Protein AF-X1L637-F1 (afdb_monomer)

pLDDT: mean 92.62, std 9.68, range [42.81, 97.38]

InterPro domains:
  IPR017896 4Fe-4S ferredoxin-type, iron-sulphur binding domain [PS51379] (6-36)

Mean predicted aligned error: 4.03 Å

Organism: NCBI:txid412755

Sequence (79 aa):
MLNNLRAILVDLDRCVQCHACEIACKQENELPEGEQWIRLVTIGPEEVGSKLCADYYPVIDGGCYFCEHRVSQGLEPFC

Solvent-accessible surface area (backbone atoms only — not comparable to full-atom values): 5228 Å² total; per-residue (Å²): 132,86,78,87,80,82,82,89,87,79,68,55,94,75,52,79,80,79,57,56,51,39,53,39,45,32,61,79,64,65,50,56,91,97,56,71,46,40,43,79,42,77,46,69,77,42,76,59,88,94,40,8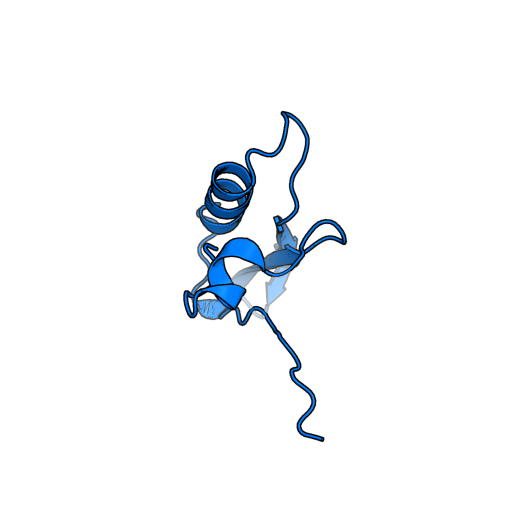2,43,68,48,54,48,74,48,71,49,90,77,62,67,70,47,48,85,36,40,79,73,76,41,73,57,84,91

Radius of gyration: 15.29 Å; Cα contacts (8 Å, |Δi|>4): 86; chains: 1; bounding box: 36×35×38 Å

Foldseek 3Di:
DPPPDDDDDDDFVPDPPPCPVQVQVCVLVVPDPPDTQWDWDKDDQDDDPNDRDITTDTDGHPVDPQPCVQVVVVHHRRD

Secondary structure (DSSP, 8-state):
-----------GGG-----HHHHHHHHHTTPPTT--SEEEEEEEEEEETTEEEEEEEEEE-TT--TTHHHHTTTPPP--

Nearest PDB structures (foldseek):
  2vpw-assembly1_B  TM=7.479E-01  e=3.428E-02  Thermus thermophilus HB27

Structure (mmCIF, N/CA/C/O backbone):
data_AF-X1L637-F1
#
_entry.id   AF-X1L637-F1
#
loop_
_atom_site.group_PDB
_atom_site.id
_atom_site.type_symbol
_atom_site.label_atom_id
_atom_site.label_alt_id
_atom_site.label_comp_id
_atom_site.label_asym_id
_atom_site.label_entity_id
_atom_site.label_seq_id
_atom_site.pdbx_PDB_ins_code
_atom_site.Cartn_x
_atom_site.Cartn_y
_atom_site.Cartn_z
_atom_site.occupancy
_atom_site.B_iso_or_equiv
_atom_site.auth_seq_id
_atom_site.auth_comp_id
_atom_site.auth_asym_id
_atom_site.auth_atom_id
_atom_site.pdbx_PDB_model_num
ATOM 1 N N . MET A 1 1 ? -16.620 -23.647 12.966 1.00 42.81 1 MET A N 1
ATOM 2 C CA . MET A 1 1 ? -16.190 -22.243 13.099 1.00 42.81 1 MET A CA 1
ATOM 3 C C . MET A 1 1 ? -15.682 -21.818 11.737 1.00 42.81 1 MET A C 1
ATOM 5 O O . MET A 1 1 ? -14.708 -22.398 11.280 1.00 42.81 1 MET A O 1
ATOM 9 N N . LEU A 1 2 ? -16.398 -20.942 11.032 1.00 49.41 2 LEU A N 1
ATOM 10 C CA . LEU A 1 2 ? -15.867 -20.352 9.804 1.00 49.41 2 LEU A CA 1
ATOM 11 C C . LEU A 1 2 ? -14.826 -19.321 10.243 1.00 49.41 2 LEU A C 1
ATOM 13 O O . LEU A 1 2 ? -15.159 -18.381 10.959 1.00 49.41 2 LEU A O 1
ATOM 17 N N . ASN A 1 3 ? -13.561 -19.559 9.907 1.00 51.75 3 ASN A N 1
ATOM 18 C CA . ASN A 1 3 ? -12.501 -18.585 10.129 1.00 51.75 3 ASN A CA 1
ATOM 19 C C . ASN A 1 3 ? -12.821 -17.334 9.299 1.00 51.75 3 ASN A C 1
ATOM 21 O O . ASN A 1 3 ? -12.835 -17.409 8.072 1.00 51.75 3 ASN A O 1
ATOM 25 N N . ASN A 1 4 ? -13.055 -16.196 9.956 1.00 71.94 4 ASN A N 1
ATOM 26 C CA . ASN A 1 4 ? -13.171 -14.887 9.304 1.00 71.94 4 ASN A CA 1
ATOM 27 C C . ASN A 1 4 ? -11.777 -14.388 8.900 1.00 71.94 4 ASN A C 1
ATOM 29 O O . ASN A 1 4 ? 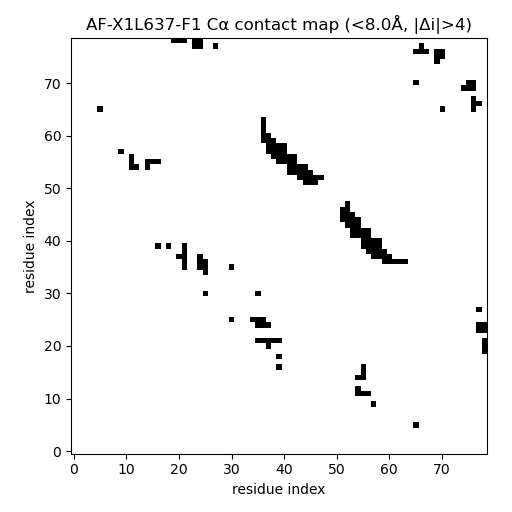-11.220 -13.476 9.509 1.00 71.94 4 ASN A O 1
ATOM 33 N N . LEU A 1 5 ? -11.183 -15.030 7.897 1.00 78.25 5 LEU A N 1
ATOM 34 C CA . LEU A 1 5 ? -9.928 -14.576 7.314 1.00 78.25 5 LEU A CA 1
ATOM 35 C C . LEU A 1 5 ? -10.225 -13.357 6.432 1.00 78.25 5 LEU A C 1
ATOM 37 O O . LEU A 1 5 ? -10.989 -13.452 5.474 1.00 78.25 5 LEU A O 1
ATOM 41 N N . ARG A 1 6 ? -9.663 -12.204 6.799 1.00 85.12 6 ARG A N 1
ATOM 42 C CA . ARG A 1 6 ? -9.784 -10.936 6.067 1.00 85.12 6 ARG A CA 1
ATOM 43 C C . ARG A 1 6 ? -8.510 -10.709 5.259 1.00 85.12 6 ARG A C 1
ATOM 45 O O . ARG A 1 6 ? -7.418 -10.941 5.773 1.00 85.12 6 ARG A O 1
ATOM 52 N N . ALA A 1 7 ? -8.651 -10.280 4.011 1.00 89.19 7 ALA A N 1
ATOM 53 C CA . ALA A 1 7 ? -7.533 -10.038 3.106 1.00 89.19 7 ALA A CA 1
ATOM 54 C C . ALA A 1 7 ? -7.824 -8.834 2.205 1.00 89.19 7 ALA A C 1
ATOM 56 O O . ALA A 1 7 ? -8.976 -8.595 1.847 1.00 89.19 7 ALA A O 1
ATOM 57 N N . ILE A 1 8 ? -6.773 -8.100 1.838 1.00 90.50 8 ILE A N 1
ATOM 58 C CA . ILE A 1 8 ? -6.820 -7.085 0.782 1.00 90.50 8 ILE A CA 1
ATOM 59 C C . ILE A 1 8 ? -6.358 -7.768 -0.505 1.00 90.50 8 ILE A C 1
ATOM 61 O O . ILE A 1 8 ? -5.272 -8.347 -0.541 1.00 90.50 8 ILE A O 1
ATOM 65 N N . LEU A 1 9 ? -7.197 -7.740 -1.539 1.00 92.19 9 LEU A N 1
ATOM 66 C CA . LEU A 1 9 ? -6.896 -8.320 -2.845 1.00 92.19 9 LEU A CA 1
ATOM 67 C C . LEU A 1 9 ? -6.507 -7.206 -3.813 1.00 92.19 9 LEU A C 1
ATOM 69 O O . LEU A 1 9 ? -7.248 -6.239 -3.969 1.00 92.19 9 LEU A O 1
ATOM 73 N N . VAL A 1 10 ? -5.367 -7.366 -4.481 1.00 94.00 10 VAL A N 1
ATOM 74 C CA . VAL A 1 10 ? -4.849 -6.379 -5.430 1.00 94.00 10 VAL A CA 1
ATOM 75 C C . VAL A 1 10 ? -4.523 -7.064 -6.746 1.00 94.00 10 VAL A C 1
ATOM 77 O O . VAL A 1 10 ? -3.810 -8.064 -6.774 1.00 94.00 10 VAL A O 1
ATOM 80 N N . ASP A 1 11 ? -5.048 -6.501 -7.829 1.00 95.69 11 ASP A N 1
ATOM 81 C CA . ASP A 1 11 ? -4.702 -6.874 -9.197 1.00 95.69 11 ASP A CA 1
ATOM 82 C C . ASP A 1 11 ? -3.494 -6.041 -9.653 1.00 95.69 11 ASP A C 1
ATOM 84 O O . ASP A 1 11 ? -3.608 -4.838 -9.907 1.00 95.69 11 ASP A O 1
ATOM 88 N N . LEU A 1 12 ? -2.321 -6.677 -9.692 1.00 94.75 12 LEU A N 1
ATOM 89 C CA . LEU A 1 12 ? -1.052 -6.014 -9.996 1.00 94.75 12 LEU A CA 1
ATOM 90 C C . LEU A 1 12 ? -0.941 -5.613 -11.470 1.00 94.75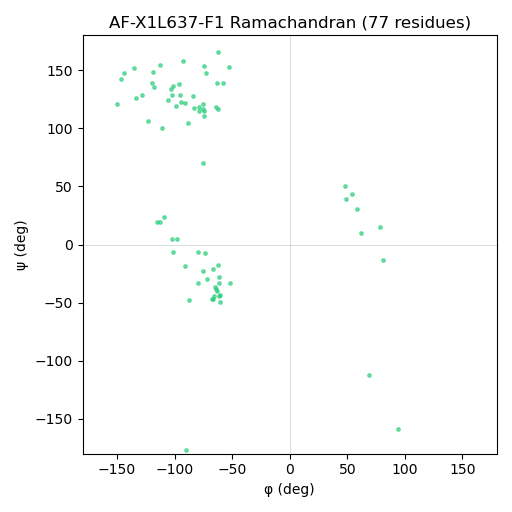 12 LEU A C 1
ATOM 92 O O . LEU A 1 12 ? -0.371 -4.563 -11.753 1.00 94.75 12 LEU A O 1
ATOM 9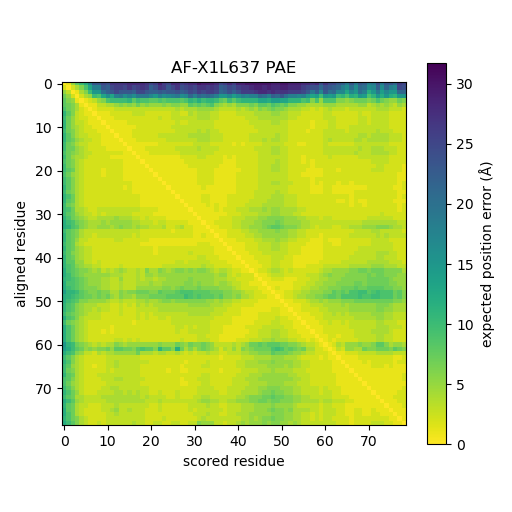6 N N . ASP A 1 13 ? -1.581 -6.352 -12.383 1.00 93.88 13 ASP A N 1
ATOM 97 C CA . ASP A 1 13 ? -1.585 -6.041 -13.820 1.00 93.88 13 ASP A CA 1
ATOM 98 C C . ASP A 1 13 ? -2.336 -4.731 -14.122 1.00 93.88 13 ASP A C 1
ATOM 100 O O . ASP A 1 13 ? -2.145 -4.102 -15.166 1.00 93.88 13 ASP A O 1
ATOM 104 N N . ARG A 1 14 ? -3.211 -4.302 -13.202 1.00 94.62 14 ARG A N 1
ATOM 105 C CA . ARG A 1 14 ? -3.984 -3.054 -13.294 1.00 94.62 14 ARG A CA 1
ATOM 106 C C . ARG A 1 14 ? -3.419 -1.923 -12.440 1.00 94.62 14 ARG A C 1
ATOM 108 O O . ARG A 1 14 ? -3.932 -0.804 -12.509 1.00 94.62 14 ARG A O 1
ATOM 115 N N . CYS A 1 15 ? -2.406 -2.190 -11.621 1.00 95.62 15 CYS A N 1
ATOM 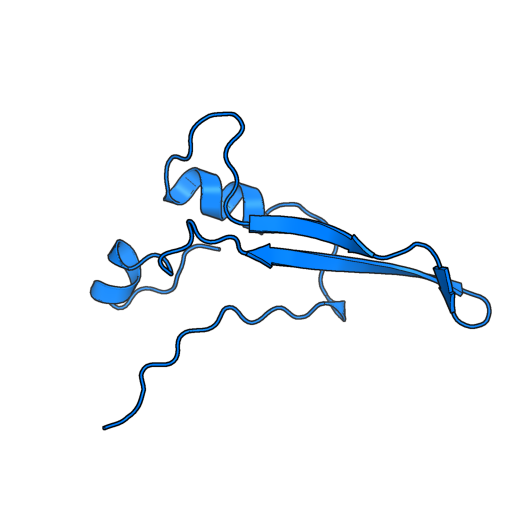116 C CA . CYS A 1 15 ? -1.813 -1.190 -10.748 1.00 95.62 15 CYS A CA 1
ATOM 117 C C . CYS A 1 15 ? -0.929 -0.235 -11.563 1.00 95.62 15 CYS A C 1
ATOM 119 O O . CYS A 1 15 ? 0.037 -0.646 -12.194 1.00 95.62 15 CYS A O 1
ATOM 121 N N . VAL A 1 16 ? -1.246 1.063 -11.530 1.00 95.06 16 VAL A N 1
ATOM 122 C CA . VAL A 1 16 ? -0.550 2.104 -12.317 1.00 95.06 16 VAL A CA 1
ATOM 123 C C . VAL A 1 16 ? 0.249 3.082 -11.453 1.00 95.06 16 VAL A C 1
ATOM 125 O O . VAL A 1 16 ? 0.520 4.201 -11.876 1.00 95.06 16 VAL A O 1
ATOM 128 N N . GLN A 1 17 ? 0.566 2.695 -10.214 1.00 95.25 17 GLN A N 1
ATOM 129 C CA . GLN A 1 17 ? 1.294 3.532 -9.253 1.00 95.25 17 GLN A CA 1
ATOM 130 C C . GLN A 1 17 ? 0.655 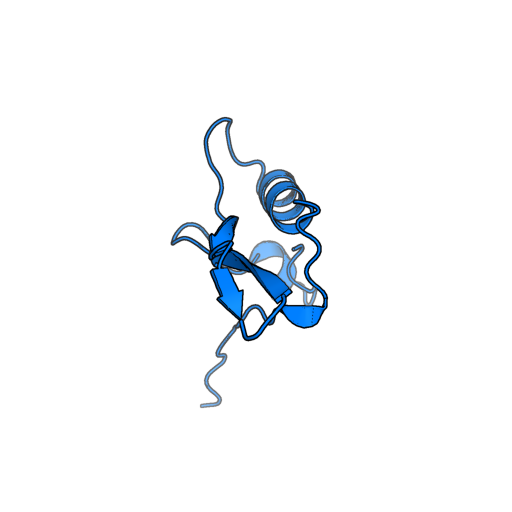4.921 -9.025 1.00 95.25 17 GLN A C 1
ATOM 132 O O . GLN A 1 17 ? 1.324 5.945 -8.958 1.00 95.25 17 GLN A O 1
ATOM 137 N N . CYS A 1 18 ? -0.673 4.988 -8.887 1.00 96.62 18 CYS A N 1
ATOM 138 C CA . CYS A 1 18 ? -1.363 6.265 -8.660 1.00 96.62 18 CYS A CA 1
ATOM 139 C C . CYS A 1 18 ? -1.316 6.763 -7.204 1.00 96.62 18 CYS A C 1
ATOM 141 O O . CYS A 1 18 ? -1.802 7.857 -6.929 1.00 96.62 18 CYS A O 1
ATOM 143 N N . HIS A 1 19 ? -0.789 5.960 -6.271 1.00 96.50 19 HIS A N 1
ATOM 144 C CA . HIS A 1 19 ? -0.714 6.256 -4.830 1.00 96.50 19 HIS A CA 1
ATOM 145 C C . HIS A 1 19 ? -2.065 6.450 -4.111 1.00 96.50 19 HIS A C 1
ATOM 147 O O . HIS A 1 19 ? -2.101 6.827 -2.939 1.00 96.50 19 HIS A O 1
ATOM 153 N N . ALA A 1 20 ? -3.191 6.141 -4.764 1.00 96.44 20 ALA A N 1
ATOM 154 C CA . ALA A 1 20 ? -4.519 6.338 -4.184 1.00 96.44 20 ALA A CA 1
ATOM 155 C C . ALA A 1 20 ? -4.755 5.491 -2.923 1.00 96.44 20 ALA A C 1
ATOM 157 O O . ALA A 1 20 ? -5.306 6.004 -1.956 1.00 96.44 20 ALA A O 1
ATOM 158 N N . CYS A 1 21 ? -4.302 4.232 -2.894 1.00 96.31 21 CYS A N 1
ATOM 159 C CA . CYS A 1 21 ? -4.468 3.355 -1.730 1.00 96.31 21 CYS A CA 1
ATOM 160 C C . CYS A 1 21 ? -3.725 3.872 -0.484 1.00 96.31 21 CYS A C 1
ATOM 162 O O . CYS A 1 21 ? -4.259 3.808 0.622 1.00 96.31 21 CYS A O 1
ATOM 164 N N . GLU A 1 22 ? -2.528 4.444 -0.657 1.00 96.75 22 GLU A N 1
ATOM 165 C CA . GLU A 1 22 ? -1.741 5.036 0.433 1.00 96.75 22 GLU A CA 1
ATOM 166 C C . GLU A 1 22 ? -2.444 6.271 1.006 1.00 96.75 22 GLU A C 1
ATOM 168 O O . GLU A 1 22 ? -2.604 6.394 2.221 1.00 96.75 22 GLU A O 1
ATOM 173 N N . ILE A 1 23 ? -2.910 7.164 0.125 1.00 96.69 23 ILE A N 1
ATOM 174 C CA . ILE A 1 23 ? -3.610 8.396 0.507 1.00 96.69 23 ILE A CA 1
ATOM 175 C C . ILE A 1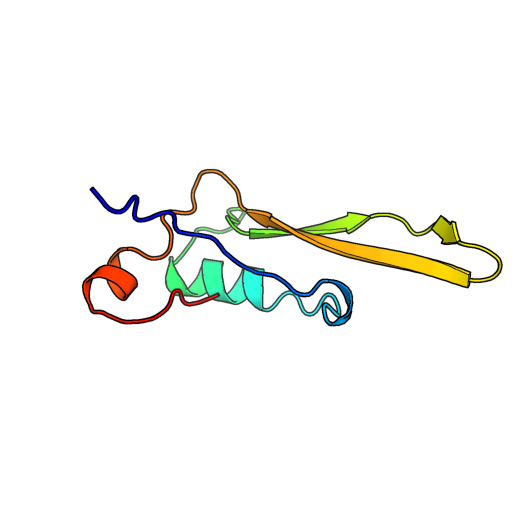 23 ? -4.950 8.071 1.173 1.00 96.69 23 ILE A C 1
ATOM 177 O O . ILE A 1 23 ? -5.258 8.643 2.215 1.00 96.69 23 ILE A O 1
ATOM 181 N N . ALA A 1 24 ? -5.719 7.135 0.613 1.00 96.88 24 ALA A N 1
ATOM 182 C CA . ALA A 1 24 ? -7.011 6.717 1.142 1.00 96.88 24 ALA A CA 1
ATOM 183 C C . ALA A 1 24 ? -6.878 6.141 2.559 1.00 96.88 24 ALA A C 1
ATOM 185 O O . ALA A 1 24 ? -7.563 6.590 3.475 1.00 96.88 24 ALA A O 1
ATOM 186 N N . CYS A 1 25 ? -5.946 5.203 2.766 1.00 97.31 25 CYS A N 1
ATOM 187 C CA . CYS A 1 25 ? -5.690 4.626 4.086 1.00 97.31 25 CYS A CA 1
ATOM 188 C C . CYS A 1 25 ? -5.245 5.693 5.096 1.00 97.31 25 CYS A C 1
ATOM 190 O O . CYS A 1 25 ? -5.754 5.728 6.218 1.00 97.31 25 CYS A O 1
ATOM 192 N N . LYS A 1 26 ? -4.343 6.592 4.681 1.00 97.12 26 LYS A N 1
ATOM 193 C CA . LYS A 1 26 ? -3.864 7.694 5.516 1.00 97.12 26 LYS A CA 1
ATOM 194 C C . LYS A 1 26 ? -4.983 8.649 5.925 1.00 97.12 26 LYS A C 1
ATOM 196 O O . LYS A 1 26 ? -5.036 9.032 7.088 1.00 97.12 26 LYS A O 1
ATOM 201 N N . GLN A 1 27 ? -5.853 9.025 4.990 1.00 97.25 27 GLN A N 1
ATOM 202 C CA . GLN A 1 27 ? -6.973 9.931 5.247 1.00 97.25 27 GLN A CA 1
ATOM 203 C C . GLN A 1 27 ? -8.026 9.294 6.155 1.00 97.25 27 GLN A C 1
ATOM 205 O O . GLN A 1 27 ? -8.420 9.922 7.130 1.00 97.25 27 GLN A O 1
ATOM 210 N N . GLU A 1 28 ? -8.436 8.052 5.881 1.00 97.38 28 GLU A N 1
ATOM 211 C CA . GLU A 1 28 ? -9.455 7.351 6.679 1.00 97.38 28 GLU A CA 1
ATOM 212 C C . GLU A 1 28 ? -9.023 7.147 8.137 1.00 97.38 28 GLU A C 1
ATOM 214 O O . G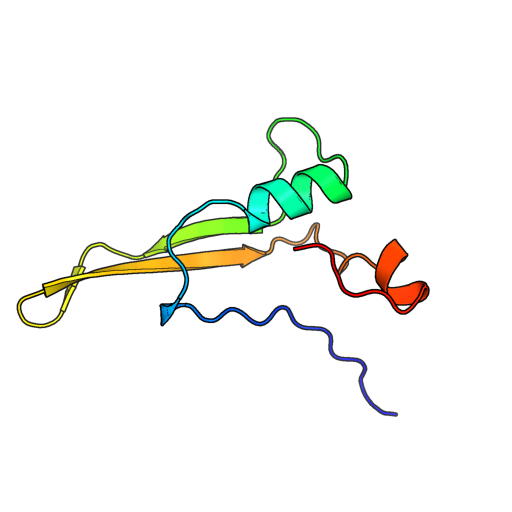LU A 1 28 ? -9.858 7.153 9.034 1.00 97.38 28 GLU A O 1
ATOM 219 N N . ASN A 1 29 ? -7.723 6.950 8.373 1.00 96.12 29 ASN A N 1
ATOM 220 C CA . ASN A 1 29 ? -7.176 6.688 9.706 1.00 96.12 29 ASN A CA 1
ATOM 221 C C . ASN A 1 29 ? -6.502 7.912 10.336 1.00 96.12 29 ASN A C 1
ATOM 223 O O . ASN A 1 29 ? -5.897 7.779 11.396 1.00 96.12 29 ASN A O 1
ATOM 227 N N . GLU A 1 30 ? -6.569 9.074 9.680 1.00 96.88 30 GLU A N 1
ATOM 228 C CA . GLU A 1 30 ? -5.949 10.325 10.134 1.00 96.88 30 GLU A CA 1
ATOM 229 C C . GLU A 1 30 ? -4.471 10.151 10.542 1.00 96.88 30 GLU A C 1
ATOM 231 O O . GLU A 1 30 ? -4.006 10.725 11.529 1.00 96.88 30 GLU A O 1
ATOM 236 N N . LEU A 1 31 ? -3.716 9.333 9.791 1.00 96.69 31 LEU A N 1
ATOM 237 C CA . LEU A 1 31 ? -2.347 8.984 10.180 1.00 96.69 31 LEU A CA 1
ATOM 238 C C . LEU A 1 31 ? -1.454 10.234 10.194 1.00 96.69 31 LEU A C 1
ATOM 240 O O . LEU A 1 31 ? -1.515 11.045 9.256 1.00 96.69 31 LEU A O 1
ATOM 244 N N . PRO A 1 32 ? -0.573 10.374 11.201 1.00 96.38 32 PRO A N 1
ATOM 245 C CA . PRO A 1 32 ? 0.299 11.530 11.316 1.00 96.38 32 PRO A CA 1
ATOM 246 C C . PRO A 1 32 ? 1.265 11.641 10.131 1.00 96.38 32 PRO A C 1
ATOM 248 O O . PRO A 1 32 ? 1.462 10.728 9.318 1.00 96.38 32 PRO A O 1
ATOM 251 N N . GLU A 1 33 ? 1.885 12.808 9.994 1.00 94.81 33 GLU A N 1
ATOM 252 C CA . GLU A 1 33 ? 2.932 13.009 8.998 1.00 94.81 33 GLU A CA 1
ATOM 253 C C . GLU A 1 33 ? 4.079 12.003 9.205 1.00 94.81 33 GLU A C 1
ATOM 255 O O . GLU A 1 33 ? 4.456 11.692 10.331 1.00 94.81 33 GLU A O 1
ATOM 260 N N . GLY A 1 34 ? 4.604 11.452 8.108 1.00 91.81 34 GLY A N 1
ATOM 261 C CA . GLY A 1 34 ? 5.637 10.412 8.146 1.00 91.81 34 GLY A CA 1
ATOM 262 C C . GLY A 1 34 ? 5.133 8.985 8.394 1.00 91.81 34 GLY A C 1
ATOM 263 O O . GLY A 1 34 ? 5.882 8.047 8.133 1.00 91.81 34 GLY A O 1
ATOM 264 N N . GLU A 1 35 ? 3.880 8.793 8.818 1.00 94.56 35 GLU A N 1
ATOM 265 C CA . GLU A 1 35 ? 3.290 7.460 8.993 1.00 94.56 35 GLU A CA 1
ATOM 266 C C . GLU A 1 35 ? 2.475 7.026 7.762 1.00 94.56 35 GLU A C 1
ATOM 268 O O . GLU A 1 35 ? 1.755 7.830 7.147 1.00 94.56 35 GLU A O 1
ATOM 273 N N . GLN A 1 36 ? 2.629 5.752 7.386 1.00 95.44 36 GLN A N 1
ATOM 274 C CA . GLN A 1 36 ? 1.976 5.104 6.249 1.00 95.44 36 GLN A CA 1
ATOM 275 C C . GLN A 1 36 ? 1.778 3.618 6.544 1.00 95.44 36 GLN A C 1
ATOM 277 O O . GLN A 1 36 ? 2.769 2.909 6.702 1.00 95.44 36 GLN A O 1
ATOM 282 N N . TRP A 1 37 ? 0.530 3.145 6.528 1.00 96.62 37 TRP A N 1
ATOM 283 C CA . TRP A 1 37 ? 0.242 1.718 6.714 1.00 96.62 37 TRP A CA 1
ATOM 284 C C . TRP A 1 37 ? 0.178 0.905 5.428 1.00 96.62 37 TRP A C 1
ATOM 286 O O . TRP A 1 37 ? 0.308 -0.316 5.439 1.00 96.62 37 TRP A O 1
ATOM 296 N N . ILE A 1 38 ? -0.002 1.583 4.299 1.00 96.62 38 ILE A N 1
ATOM 297 C CA . ILE A 1 38 ? 0.146 1.010 2.966 1.00 96.62 38 ILE A CA 1
ATOM 298 C C . ILE A 1 38 ? 1.276 1.768 2.293 1.00 96.62 38 ILE A C 1
ATOM 300 O O . ILE A 1 38 ? 1.326 2.997 2.372 1.00 96.62 38 ILE A O 1
ATOM 304 N N . ARG A 1 39 ? 2.169 1.034 1.633 1.00 95.56 39 ARG A N 1
ATOM 305 C CA . ARG A 1 39 ? 3.262 1.594 0.843 1.00 95.56 39 ARG A CA 1
ATOM 306 C C . ARG A 1 39 ? 3.348 0.897 -0.499 1.00 95.56 39 ARG A C 1
ATOM 308 O O . ARG A 1 39 ? 3.487 -0.323 -0.532 1.00 95.56 39 ARG A O 1
ATOM 315 N N . LEU A 1 40 ? 3.328 1.647 -1.594 1.00 96.12 40 LEU A N 1
ATOM 316 C CA . LEU A 1 40 ? 3.651 1.080 -2.901 1.00 96.12 40 LEU A CA 1
ATOM 317 C C . LEU A 1 40 ? 5.166 0.950 -3.035 1.00 96.12 40 LEU A C 1
ATOM 319 O O . LEU A 1 40 ? 5.894 1.942 -3.004 1.00 96.12 40 LEU A O 1
ATOM 323 N N . VAL A 1 41 ? 5.642 -0.282 -3.191 1.00 96.31 41 VAL A N 1
ATOM 324 C CA . VAL A 1 41 ? 7.040 -0.565 -3.512 1.00 96.31 41 VAL A CA 1
ATOM 325 C C . VAL A 1 41 ? 7.159 -0.922 -4.986 1.00 96.31 41 VAL A C 1
ATOM 327 O O . VAL A 1 41 ? 6.372 -1.707 -5.514 1.00 96.31 41 VAL A O 1
ATOM 330 N N . THR A 1 42 ? 8.145 -0.331 -5.652 1.00 96.69 42 THR A N 1
ATOM 331 C CA . THR A 1 42 ? 8.491 -0.681 -7.030 1.00 96.69 42 THR A CA 1
ATOM 332 C C . THR A 1 42 ? 9.416 -1.890 -7.019 1.00 96.69 42 THR A C 1
ATOM 334 O O . THR A 1 42 ? 10.448 -1.869 -6.345 1.00 96.69 42 THR A O 1
ATOM 337 N N . ILE A 1 43 ? 9.065 -2.918 -7.785 1.00 95.62 43 ILE A N 1
ATOM 338 C CA . ILE A 1 43 ? 9.923 -4.066 -8.074 1.00 95.62 43 ILE A CA 1
ATOM 339 C C . ILE A 1 43 ? 10.413 -3.930 -9.516 1.00 95.62 43 ILE A C 1
ATOM 341 O O . ILE A 1 43 ? 9.613 -3.771 -10.437 1.00 95.62 43 ILE A O 1
ATOM 345 N N . GLY A 1 44 ? 11.734 -3.946 -9.698 1.00 94.56 44 GLY A N 1
ATOM 346 C CA . GLY A 1 44 ? 12.388 -3.608 -10.962 1.00 94.56 44 GLY A CA 1
ATOM 347 C C . GLY A 1 44 ? 12.819 -2.128 -11.039 1.00 94.56 44 GLY A C 1
ATOM 348 O O . GLY A 1 44 ? 12.987 -1.480 -10.002 1.00 94.56 44 GLY A O 1
ATOM 349 N N . PRO A 1 45 ? 13.026 -1.573 -12.246 1.00 95.00 45 PRO A N 1
ATOM 350 C CA . PRO A 1 45 ? 12.754 -2.206 -13.530 1.00 95.00 45 PRO A CA 1
ATOM 351 C C . PRO A 1 45 ? 13.761 -3.309 -13.880 1.00 95.00 45 PRO A C 1
ATOM 353 O O . PRO A 1 45 ? 14.942 -3.212 -13.551 1.00 95.00 45 PRO A O 1
ATOM 356 N N . GLU A 1 46 ? 13.295 -4.334 -14.584 1.00 96.12 46 GLU A N 1
ATOM 357 C CA . GLU A 1 46 ? 14.117 -5.429 -15.105 1.00 96.12 46 GLU A CA 1
ATOM 358 C C . GLU A 1 46 ? 13.754 -5.759 -16.558 1.00 96.12 46 GLU A C 1
ATOM 360 O O . GLU A 1 46 ? 12.633 -5.513 -17.011 1.00 96.12 46 GLU A O 1
ATOM 365 N N . GLU A 1 47 ? 14.7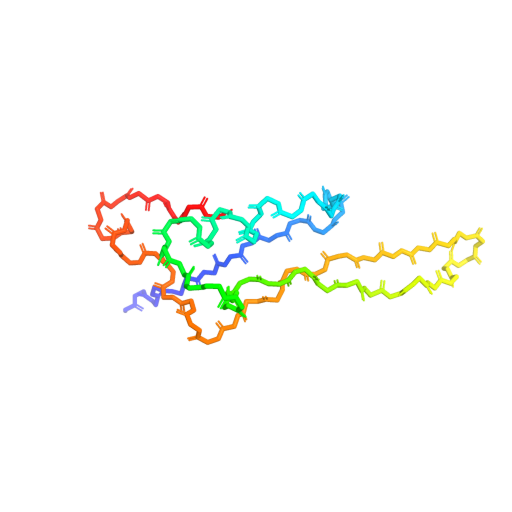17 -6.280 -17.319 1.00 97.00 47 GLU A N 1
ATOM 366 C CA . GLU A 1 47 ? 14.451 -6.758 -18.675 1.00 97.00 47 GLU A CA 1
ATOM 367 C C . GLU A 1 47 ? 13.802 -8.144 -18.627 1.00 97.00 47 GLU A C 1
ATOM 369 O O . GLU A 1 47 ? 14.425 -9.132 -18.239 1.00 97.00 47 GLU A O 1
ATOM 374 N N . VAL A 1 48 ? 12.553 -8.225 -19.082 1.00 95.50 48 VAL A N 1
ATOM 375 C CA . VAL A 1 48 ? 11.822 -9.480 -19.263 1.00 95.50 48 VAL A CA 1
ATOM 376 C C . VAL A 1 48 ? 11.647 -9.708 -20.761 1.00 95.50 48 VAL A C 1
ATOM 378 O O . VAL A 1 48 ? 10.810 -9.095 -21.431 1.00 95.50 48 VAL A O 1
ATOM 381 N N . GLY A 1 49 ? 12.496 -10.571 -21.322 1.00 95.06 49 GLY A N 1
ATOM 382 C CA . GLY A 1 49 ? 12.616 -10.733 -22.770 1.00 95.06 49 GLY A CA 1
ATOM 383 C C . GLY A 1 49 ? 13.240 -9.490 -23.405 1.00 95.06 49 GLY A C 1
ATOM 384 O O . GLY A 1 49 ? 14.410 -9.215 -23.189 1.00 95.06 49 GLY A O 1
ATOM 385 N N . SER A 1 50 ? 12.467 -8.743 -24.196 1.00 95.69 50 SER A N 1
ATOM 386 C CA . SER A 1 50 ? 12.908 -7.494 -24.841 1.00 95.69 50 SER A CA 1
ATOM 387 C C . SER A 1 50 ? 12.139 -6.263 -24.346 1.00 95.69 50 SER A C 1
ATOM 389 O O . SER A 1 50 ? 12.044 -5.263 -25.060 1.00 95.69 50 SER A O 1
ATOM 391 N N . LYS A 1 51 ? 11.488 -6.363 -23.182 1.00 96.50 51 LYS A N 1
ATOM 392 C CA . LYS A 1 51 ? 10.716 -5.282 -22.566 1.00 96.50 51 LYS A CA 1
ATOM 393 C C . LYS A 1 51 ? 11.308 -4.957 -21.205 1.00 96.50 51 LYS A C 1
ATOM 395 O O . LYS A 1 51 ? 11.646 -5.864 -20.452 1.00 96.50 51 LYS A O 1
ATOM 400 N N . LEU A 1 52 ? 11.387 -3.668 -20.900 1.00 96.44 52 LEU A N 1
ATOM 401 C CA . LEU A 1 52 ? 11.670 -3.196 -19.555 1.00 96.44 52 LEU A CA 1
ATOM 402 C C . LEU A 1 52 ? 10.354 -3.196 -18.770 1.00 96.44 52 LEU A C 1
ATOM 404 O O . LEU A 1 52 ? 9.416 -2.494 -19.154 1.00 96.44 52 LEU A O 1
ATOM 408 N N . CYS A 1 53 ? 10.280 -4.002 -17.718 1.00 94.38 53 CYS A N 1
ATOM 409 C CA . CYS A 1 53 ? 9.076 -4.211 -16.920 1.00 94.38 53 CYS A CA 1
ATOM 410 C C . CYS A 1 53 ? 9.319 -3.783 -15.471 1.00 94.38 53 CYS A C 1
ATOM 412 O O . CYS A 1 53 ? 10.438 -3.889 -14.971 1.00 94.38 53 CYS A O 1
ATOM 414 N N . ALA A 1 54 ? 8.271 -3.307 -14.804 1.00 95.25 54 ALA A N 1
ATOM 415 C CA . ALA A 1 54 ? 8.259 -3.036 -13.374 1.00 95.25 54 ALA A CA 1
ATOM 416 C C . ALA A 1 54 ? 6.859 -3.317 -12.827 1.00 95.25 54 ALA A C 1
ATOM 418 O O . ALA A 1 54 ? 5.872 -2.984 -13.485 1.00 95.25 54 ALA A O 1
ATOM 419 N N . ASP A 1 55 ? 6.803 -3.866 -11.619 1.00 95.19 55 ASP A N 1
ATOM 420 C CA . ASP A 1 55 ? 5.561 -4.107 -10.889 1.00 95.19 55 ASP A CA 1
ATOM 421 C C . ASP A 1 55 ? 5.495 -3.212 -9.649 1.00 95.19 55 ASP A C 1
ATOM 423 O O . ASP A 1 55 ? 6.519 -2.830 -9.070 1.00 95.19 55 ASP A O 1
ATOM 427 N N . TYR A 1 56 ? 4.277 -2.917 -9.197 1.00 96.31 56 TYR A N 1
ATOM 428 C CA . TYR A 1 56 ? 4.035 -2.050 -8.046 1.00 96.31 56 TYR A CA 1
ATOM 429 C C . TYR A 1 56 ? 3.223 -2.788 -6.989 1.00 96.31 56 TYR A C 1
ATOM 431 O O . TYR A 1 56 ? 2.017 -2.987 -7.136 1.00 96.31 56 TYR A O 1
ATOM 439 N N . TYR A 1 57 ? 3.890 -3.173 -5.905 1.00 96.31 57 TYR A N 1
ATOM 440 C CA . TYR A 1 57 ? 3.296 -3.970 -4.839 1.00 96.31 57 TYR A CA 1
ATOM 441 C C . TYR A 1 57 ? 2.869 -3.067 -3.677 1.00 96.31 57 TYR A C 1
ATOM 443 O O . TYR A 1 57 ? 3.722 -2.412 -3.076 1.00 96.31 57 TYR A O 1
ATOM 451 N N . PRO A 1 58 ? 1.578 -3.021 -3.310 1.00 95.38 58 PRO A N 1
ATOM 452 C CA . PRO A 1 58 ? 1.166 -2.408 -2.058 1.00 95.38 58 PRO A CA 1
ATOM 453 C C . PRO A 1 58 ? 1.543 -3.338 -0.906 1.00 95.38 58 PRO A C 1
ATOM 455 O O . PRO A 1 58 ? 0.979 -4.416 -0.726 1.00 95.38 58 PRO A O 1
ATOM 458 N N . VAL A 1 59 ? 2.519 -2.909 -0.119 1.00 95.38 59 VAL A N 1
ATOM 459 C CA . VAL A 1 59 ? 2.920 -3.567 1.118 1.00 95.38 59 VAL A CA 1
ATOM 460 C C . VAL A 1 59 ? 2.121 -2.950 2.253 1.00 95.38 59 VAL A C 1
ATOM 462 O O . VAL A 1 59 ? 2.171 -1.739 2.468 1.00 95.38 59 VAL A O 1
ATOM 465 N N . ILE A 1 60 ? 1.378 -3.795 2.960 1.00 94.44 60 ILE A N 1
ATOM 466 C CA . ILE A 1 60 ? 0.579 -3.418 4.125 1.00 94.44 60 ILE A CA 1
ATOM 467 C C . ILE A 1 60 ? 1.416 -3.706 5.370 1.00 94.44 60 ILE A C 1
ATOM 469 O O . ILE A 1 60 ? 1.966 -4.802 5.505 1.00 94.44 60 ILE A O 1
ATOM 473 N N . ASP A 1 61 ? 1.541 -2.729 6.257 1.00 89.88 61 ASP A N 1
ATOM 474 C CA . ASP A 1 61 ? 2.291 -2.866 7.499 1.00 89.88 61 ASP A CA 1
ATOM 475 C C . ASP A 1 61 ? 1.425 -3.374 8.669 1.00 89.88 61 ASP A C 1
ATOM 477 O O . ASP A 1 61 ? 0.244 -3.700 8.524 1.00 89.88 61 ASP A O 1
ATOM 481 N N . GLY A 1 62 ? 2.039 -3.466 9.853 1.00 87.25 62 GLY A N 1
ATOM 482 C CA . GLY A 1 62 ? 1.380 -3.948 11.067 1.00 87.25 62 GLY A CA 1
ATOM 483 C C . GLY A 1 62 ? 0.385 -2.975 11.711 1.00 87.25 62 GLY A C 1
ATOM 484 O O . GLY A 1 62 ? -0.287 -3.377 12.657 1.00 87.25 62 GLY A O 1
ATOM 485 N N . GLY A 1 63 ? 0.286 -1.725 11.245 1.00 91.56 63 GLY A N 1
ATOM 486 C CA . GLY A 1 63 ? -0.698 -0.757 11.733 1.00 91.56 63 GLY A CA 1
ATOM 487 C C . GLY A 1 63 ? -2.109 -1.029 11.204 1.00 91.56 63 GLY A C 1
ATOM 488 O O . GLY A 1 63 ? -3.099 -0.669 11.840 1.00 91.56 63 GLY A O 1
ATOM 489 N N . CYS A 1 64 ? -2.226 -1.731 10.073 1.00 94.50 64 CYS A N 1
ATOM 490 C CA . CYS A 1 64 ? -3.512 -2.060 9.472 1.00 94.50 64 CYS A CA 1
ATOM 491 C C . CYS A 1 64 ? -4.368 -2.972 10.368 1.00 94.50 64 CYS A C 1
ATOM 493 O O . CYS A 1 64 ? -4.043 -4.132 10.614 1.00 94.50 64 CYS A O 1
ATOM 495 N N . TYR A 1 65 ? -5.539 -2.471 10.767 1.00 94.31 65 TYR A N 1
ATOM 496 C CA . TYR A 1 65 ? -6.572 -3.229 11.483 1.00 94.31 65 TYR A CA 1
ATOM 497 C C . TYR A 1 65 ? -7.815 -3.502 10.614 1.00 94.31 65 TYR A C 1
ATOM 499 O O . TYR A 1 65 ? -8.914 -3.717 11.122 1.00 94.31 65 TYR A O 1
ATOM 507 N N . PHE A 1 66 ? -7.649 -3.486 9.285 1.00 94.44 66 PHE A N 1
ATOM 508 C CA . PHE A 1 66 ? -8.698 -3.777 8.297 1.00 94.44 66 PHE A CA 1
ATOM 509 C C . PHE A 1 66 ? -9.935 -2.860 8.386 1.00 94.44 66 PHE A C 1
ATOM 511 O O . PHE A 1 66 ? -11.048 -3.279 8.075 1.00 94.44 66 PHE A O 1
ATOM 518 N N . CYS A 1 67 ? -9.738 -1.606 8.815 1.00 95.50 67 CYS A N 1
ATOM 519 C CA . CYS A 1 67 ? -10.806 -0.627 9.043 1.00 95.50 67 CYS A CA 1
ATOM 520 C C . CYS A 1 67 ? -11.975 -1.204 9.863 1.00 95.50 67 CYS A C 1
ATOM 522 O O . CYS A 1 67 ? -13.136 -1.106 9.458 1.00 95.50 67 CYS A O 1
ATOM 524 N N . GLU A 1 68 ? -11.689 -1.838 11.005 1.00 94.75 68 GLU A N 1
ATOM 525 C CA . GLU A 1 68 ? -12.710 -2.490 11.841 1.00 94.75 68 GLU A CA 1
ATOM 526 C C . GLU A 1 68 ? -13.890 -1.565 12.183 1.00 94.75 68 GLU A C 1
ATOM 528 O O . GLU A 1 68 ? -15.034 -2.018 12.260 1.00 94.75 68 GLU A O 1
ATOM 533 N N . HIS A 1 69 ? -13.649 -0.259 12.330 1.00 95.00 69 HIS A N 1
ATOM 534 C CA . HIS A 1 69 ? -14.695 0.737 12.575 1.00 95.00 69 HIS A CA 1
ATOM 535 C C . HIS A 1 69 ? -15.727 0.825 11.440 1.00 95.00 69 HIS A C 1
ATOM 537 O O . HIS A 1 69 ? -16.885 1.124 11.710 1.00 95.00 69 HIS A O 1
ATOM 543 N N . ARG A 1 70 ? -15.338 0.510 10.198 1.00 96.00 70 ARG A N 1
ATOM 544 C CA . ARG A 1 70 ? -16.222 0.408 9.023 1.00 96.00 70 ARG A CA 1
ATOM 545 C C . ARG A 1 70 ? -16.822 -0.987 8.901 1.00 96.00 70 ARG A C 1
ATOM 547 O O . ARG A 1 70 ? -18.029 -1.146 8.734 1.00 96.00 70 ARG A O 1
ATOM 554 N N . VAL A 1 71 ? -15.977 -2.009 9.018 1.00 94.38 71 VAL A N 1
ATOM 555 C CA . VAL A 1 71 ? -16.371 -3.408 8.797 1.00 94.38 71 VAL A CA 1
ATOM 556 C C . VAL A 1 71 ? -17.382 -3.882 9.840 1.00 94.38 71 VAL A C 1
ATOM 558 O O . VAL A 1 71 ? -18.334 -4.580 9.494 1.00 94.38 71 VAL A O 1
ATOM 561 N N . SER A 1 72 ? -17.253 -3.450 11.097 1.00 94.56 72 SER A N 1
ATOM 562 C CA . SER A 1 72 ? -18.243 -3.720 12.155 1.00 94.56 72 SER A CA 1
ATOM 563 C C . SER A 1 72 ? -19.626 -3.117 11.871 1.00 94.56 72 SER A C 1
ATOM 565 O O . SER A 1 72 ? -20.619 -3.562 12.445 1.00 94.56 72 SER A O 1
ATOM 567 N N . GLN A 1 73 ? -19.706 -2.152 10.951 1.00 96.19 73 GLN A N 1
ATOM 568 C CA . GLN A 1 73 ? -20.942 -1.524 10.482 1.00 96.19 73 GLN A CA 1
ATOM 569 C C . GLN A 1 73 ? -21.447 -2.130 9.160 1.00 96.19 73 GLN A C 1
ATOM 571 O O . GLN A 1 73 ? -22.430 -1.650 8.600 1.00 96.19 73 GLN A O 1
ATOM 576 N N . GLY A 1 74 ? -20.794 -3.180 8.649 1.00 94.06 74 GLY A N 1
ATOM 577 C CA . GLY A 1 74 ? -21.136 -3.815 7.374 1.00 94.06 74 GLY A CA 1
ATOM 578 C C . GLY A 1 74 ? -20.643 -3.059 6.136 1.00 94.06 74 GLY A C 1
ATOM 579 O O . GLY A 1 74 ? -21.112 -3.341 5.036 1.00 94.06 74 GLY A O 1
ATOM 580 N N . LEU A 1 75 ? -19.722 -2.106 6.300 1.00 94.56 75 LEU A N 1
ATOM 581 C CA . LEU A 1 75 ? -19.083 -1.384 5.199 1.00 94.56 75 LEU A CA 1
ATOM 582 C C . LEU A 1 75 ? -17.773 -2.069 4.778 1.00 94.56 75 LEU A C 1
ATOM 584 O O . LEU A 1 75 ? -17.146 -2.779 5.564 1.00 94.56 75 LEU A O 1
ATOM 588 N N . GLU A 1 76 ? -17.325 -1.821 3.548 1.00 92.94 76 GLU A N 1
ATOM 589 C CA . GLU A 1 76 ? -16.000 -2.254 3.083 1.00 92.94 76 GLU A CA 1
ATOM 590 C C . GLU A 1 76 ? -14.879 -1.387 3.691 1.00 92.94 76 GLU A C 1
ATOM 592 O O . GLU A 1 76 ? -15.126 -0.216 4.021 1.00 92.94 76 GLU A O 1
ATOM 597 N N . PRO A 1 77 ? -13.643 -1.916 3.832 1.00 93.88 77 PRO A N 1
ATOM 598 C CA . PRO A 1 77 ? -12.457 -1.098 4.087 1.00 93.88 77 PRO A CA 1
ATOM 599 C C . PRO A 1 77 ? -12.317 0.028 3.056 1.00 93.88 77 PRO A C 1
ATOM 601 O O . PRO A 1 77 ? -12.832 -0.070 1.947 1.00 93.88 77 PRO A O 1
ATOM 604 N N . PHE A 1 78 ? -11.673 1.129 3.438 1.00 94.81 78 PHE A N 1
ATOM 605 C CA . PHE A 1 78 ? -11.692 2.338 2.610 1.00 94.81 78 PHE A CA 1
ATOM 606 C C . PHE A 1 78 ? -10.708 2.319 1.430 1.00 94.81 78 PHE A C 1
ATOM 608 O O . PHE A 1 78 ? -10.991 2.916 0.394 1.00 94.81 78 PHE A O 1
ATOM 615 N N . CYS A 1 79 ? -9.551 1.677 1.603 1.00 92.06 79 CYS A N 1
ATOM 616 C CA . CYS A 1 79 ? -8.536 1.506 0.563 1.00 92.06 79 CYS A CA 1
ATOM 617 C C . CYS A 1 79 ? -8.873 0.341 -0.372 1.00 92.06 79 CYS A C 1
ATOM 619 O O . CYS A 1 79 ? -8.640 0.512 -1.588 1.00 92.06 79 CYS A O 1
#